Protein AF-A0A5R9J531-F1 (afdb_monomer)

Radius of gyration: 21.49 Å; Cα contacts (8 Å, |Δi|>4): 106; chains: 1; bounding box: 63×56×41 Å

Structure (mmCIF, N/CA/C/O backbone):
data_AF-A0A5R9J531-F1
#
_entry.id   AF-A0A5R9J531-F1
#
loop_
_atom_site.group_PDB
_atom_site.id
_atom_site.type_symbol
_atom_site.label_atom_id
_atom_site.label_alt_id
_atom_site.label_comp_id
_atom_site.label_asym_id
_atom_site.label_entity_id
_atom_site.label_seq_id
_atom_site.pdbx_PDB_ins_code
_atom_site.Cartn_x
_atom_site.Cartn_y
_atom_site.Cartn_z
_atom_site.occupancy
_atom_site.B_iso_or_equiv
_atom_site.auth_seq_id
_atom_site.auth_comp_id
_atom_site.auth_asym_id
_atom_site.auth_atom_id
_atom_site.pdbx_PDB_model_num
ATOM 1 N N . MET A 1 1 ? 0.528 -8.246 7.673 1.00 84.19 1 MET A N 1
ATOM 2 C CA . MET A 1 1 ? 0.940 -8.309 9.089 1.00 84.19 1 MET A CA 1
ATOM 3 C C . MET A 1 1 ? 0.480 -7.030 9.746 1.00 84.19 1 MET A C 1
ATOM 5 O O . MET A 1 1 ? 0.574 -5.981 9.121 1.00 84.19 1 MET A O 1
ATOM 9 N N . GLU A 1 2 ? -0.084 -7.119 10.938 1.00 86.94 2 GLU A N 1
ATOM 10 C CA . GLU A 1 2 ? -0.519 -5.935 11.671 1.00 86.94 2 GLU A CA 1
ATOM 11 C C . GLU A 1 2 ? 0.652 -5.393 12.522 1.00 86.94 2 GLU A C 1
ATOM 13 O O . GLU A 1 2 ? 1.430 -6.165 13.083 1.00 86.94 2 GLU A O 1
ATOM 18 N N . ASN A 1 3 ? 0.829 -4.069 12.555 1.00 87.31 3 ASN A N 1
ATOM 19 C CA . ASN A 1 3 ? 2.046 -3.425 13.071 1.00 87.31 3 ASN A CA 1
ATOM 20 C C . ASN A 1 3 ? 2.137 -3.341 14.612 1.00 87.31 3 ASN A C 1
ATOM 22 O O . ASN A 1 3 ? 3.197 -3.017 15.135 1.00 87.31 3 ASN A O 1
ATOM 26 N N . ARG A 1 4 ? 1.050 -3.580 15.356 1.00 87.81 4 ARG A N 1
ATOM 27 C CA . ARG A 1 4 ? 1.011 -3.479 16.825 1.00 87.81 4 ARG A CA 1
ATOM 28 C C . ARG A 1 4 ? 1.559 -4.726 17.514 1.00 87.81 4 ARG A C 1
ATOM 30 O O . ARG A 1 4 ? 2.318 -4.576 18.464 1.00 87.81 4 ARG A O 1
ATOM 37 N N . SER A 1 5 ? 1.171 -5.924 17.079 1.00 91.50 5 SER A N 1
ATOM 38 C CA . SER A 1 5 ? 1.640 -7.190 17.672 1.00 91.50 5 SER A CA 1
ATOM 39 C C . SER A 1 5 ? 2.535 -8.018 16.751 1.00 91.50 5 SER A C 1
ATOM 41 O O . SER A 1 5 ? 3.093 -9.020 17.189 1.00 91.50 5 SER A O 1
ATOM 43 N N . GLY A 1 6 ? 2.687 -7.628 15.480 1.00 90.31 6 GLY A N 1
ATOM 44 C CA . GLY A 1 6 ? 3.475 -8.396 14.512 1.00 90.31 6 GLY A CA 1
ATOM 45 C C . GLY A 1 6 ? 2.783 -9.679 14.039 1.00 90.31 6 GLY A C 1
ATOM 46 O O . GLY A 1 6 ? 3.407 -10.516 13.389 1.00 90.31 6 GLY A O 1
ATOM 47 N N . LEU A 1 7 ? 1.491 -9.852 14.335 1.00 93.31 7 LEU A N 1
ATOM 48 C CA . LEU A 1 7 ? 0.730 -11.037 13.949 1.00 93.31 7 LEU A CA 1
ATOM 49 C C . LEU A 1 7 ? 0.157 -10.942 12.525 1.00 93.31 7 LEU A C 1
ATOM 51 O O . LEU A 1 7 ? -0.079 -9.868 11.952 1.00 93.31 7 LEU A O 1
ATOM 55 N N . VAL A 1 8 ? -0.105 -12.109 11.937 1.00 90.62 8 VAL A N 1
ATOM 56 C CA . VAL A 1 8 ? -0.832 -12.236 10.668 1.00 90.62 8 VAL A CA 1
ATOM 57 C C . VAL A 1 8 ? -2.329 -12.271 10.967 1.00 90.62 8 VAL A C 1
ATOM 59 O O . VAL A 1 8 ? -2.867 -13.300 11.353 1.00 90.62 8 VAL A O 1
ATOM 62 N N . ALA A 1 9 ? -3.004 -11.135 10.789 1.00 87.06 9 ALA A N 1
ATOM 63 C CA . ALA A 1 9 ? -4.443 -11.024 11.039 1.00 87.06 9 ALA A CA 1
ATOM 64 C C . ALA A 1 9 ? -5.314 -11.492 9.857 1.00 87.06 9 ALA A C 1
ATOM 66 O O . ALA A 1 9 ? -6.449 -11.915 10.051 1.00 87.06 9 ALA A O 1
ATOM 67 N N . GLN A 1 10 ? -4.809 -11.384 8.625 1.00 90.00 10 GLN A N 1
ATOM 68 C CA . GLN A 1 10 ? -5.534 -11.746 7.406 1.00 90.00 10 GLN A CA 1
ATOM 69 C C . GLN A 1 10 ? -4.563 -12.232 6.325 1.00 90.00 10 GLN A C 1
ATOM 71 O O . GLN A 1 10 ? -3.410 -11.797 6.272 1.00 90.00 10 GLN A O 1
ATOM 76 N N . VAL A 1 11 ? -5.058 -13.097 5.438 1.00 92.44 11 VAL A N 1
ATOM 77 C CA . VAL A 1 1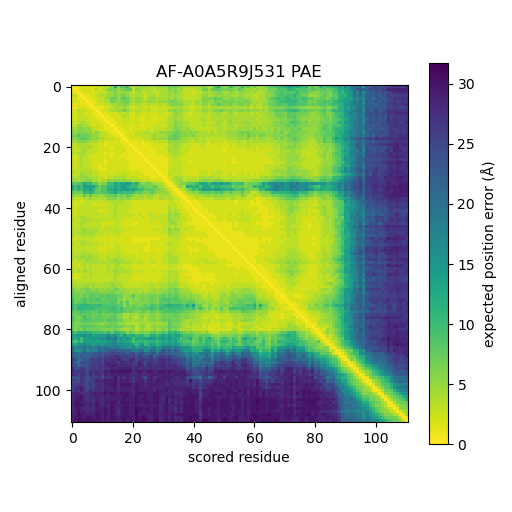1 ? -4.335 -13.620 4.273 1.00 92.44 11 VAL A CA 1
ATOM 78 C C . VAL A 1 11 ? -5.275 -13.694 3.068 1.00 92.44 11 VAL A C 1
ATOM 80 O O . VAL A 1 11 ? -6.480 -13.898 3.217 1.00 92.44 11 VAL A O 1
ATOM 83 N N . CYS A 1 12 ? -4.734 -13.507 1.866 1.00 94.44 12 CYS A N 1
ATOM 84 C CA . CYS A 1 12 ? -5.455 -13.6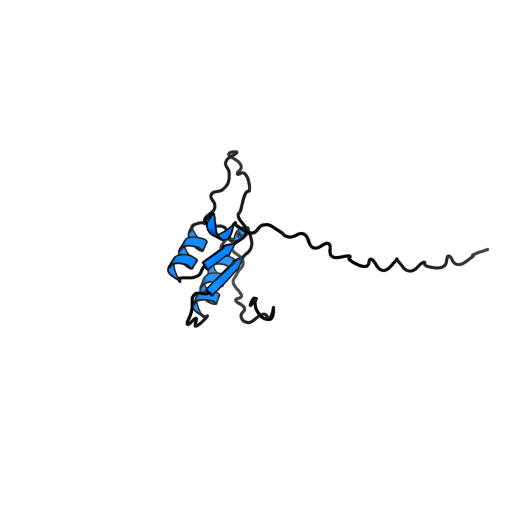80 0.610 1.00 94.44 12 CYS A CA 1
ATOM 85 C C . CYS A 1 12 ? -4.546 -14.415 -0.377 1.00 94.44 12 CYS A C 1
ATOM 87 O O . CYS A 1 12 ? -3.447 -13.947 -0.666 1.00 94.44 12 CYS A O 1
ATOM 89 N N . LEU A 1 13 ? -4.999 -15.570 -0.868 1.00 94.38 13 LEU A N 1
ATOM 90 C CA . LEU A 1 13 ? -4.302 -16.339 -1.893 1.00 94.38 13 LEU A CA 1
ATOM 91 C C . LEU A 1 13 ? -4.895 -15.990 -3.258 1.00 94.38 13 LEU A C 1
ATOM 93 O O . LEU A 1 13 ? -6.104 -16.085 -3.458 1.00 94.38 13 LEU A O 1
ATOM 97 N N . THR A 1 14 ? -4.040 -15.586 -4.190 1.00 94.38 14 THR A N 1
ATOM 98 C CA . THR A 1 14 ? -4.421 -15.273 -5.570 1.00 94.38 14 THR A CA 1
ATOM 99 C C . THR A 1 14 ? -3.449 -15.952 -6.524 1.00 94.38 14 THR A C 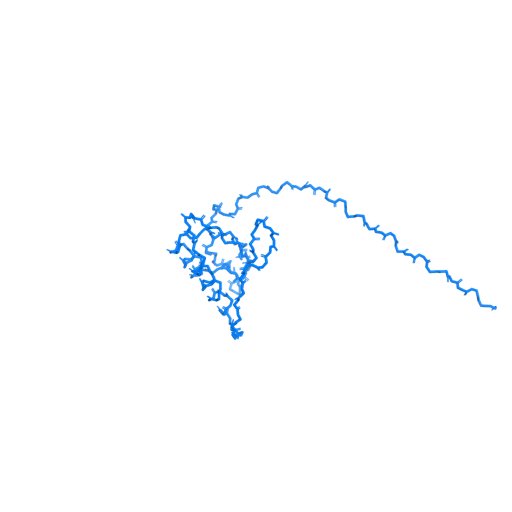1
ATOM 101 O O . THR A 1 14 ? -2.301 -16.216 -6.167 1.00 94.38 14 THR A O 1
ATOM 104 N N . GLN A 1 15 ? -3.905 -16.263 -7.738 1.00 96.00 15 GLN A N 1
ATOM 105 C CA . GLN A 1 15 ? -3.018 -16.782 -8.773 1.00 96.00 15 GLN A CA 1
ATOM 106 C C . GLN A 1 15 ? -1.929 -15.749 -9.083 1.00 96.00 15 GLN A C 1
ATOM 108 O O . GLN A 1 15 ? -2.229 -14.572 -9.297 1.00 96.00 15 GLN A O 1
ATOM 113 N N . ALA A 1 16 ? -0.676 -16.202 -9.142 1.00 91.94 16 ALA A N 1
ATOM 114 C CA . ALA A 1 16 ? 0.463 -15.339 -9.412 1.00 91.94 16 ALA A CA 1
ATOM 115 C C . ALA A 1 16 ? 0.306 -14.633 -10.769 1.00 91.94 16 ALA A C 1
ATOM 117 O O . ALA A 1 16 ? 0.249 -15.253 -11.830 1.00 91.94 16 ALA A O 1
ATOM 118 N N . SER A 1 17 ? 0.241 -13.308 -10.718 1.00 92.06 17 SER A N 1
ATOM 119 C CA . SER A 1 17 ? 0.302 -12.416 -11.871 1.00 92.06 17 SER A CA 1
ATOM 120 C C . SER A 1 17 ? 1.050 -11.152 -11.463 1.00 92.06 17 SER A C 1
ATOM 122 O O . SER A 1 17 ? 1.199 -10.875 -10.272 1.00 92.06 17 SER A O 1
ATOM 124 N N . GLY A 1 18 ? 1.486 -10.341 -12.430 1.00 90.38 18 GLY A N 1
ATOM 125 C CA . GLY A 1 18 ? 2.260 -9.127 -12.144 1.00 90.38 18 GLY A CA 1
ATOM 126 C C . GLY A 1 18 ? 1.554 -8.108 -11.236 1.00 90.38 18 GLY A C 1
ATOM 127 O O . GLY A 1 18 ? 2.212 -7.217 -10.704 1.00 90.38 18 GLY A O 1
ATOM 128 N N . THR A 1 19 ? 0.234 -8.213 -11.046 1.00 91.94 19 THR A N 1
ATOM 129 C CA . THR A 1 19 ? -0.586 -7.307 -10.220 1.00 91.94 19 THR A CA 1
ATOM 130 C C . THR A 1 19 ? -1.366 -8.015 -9.110 1.00 91.94 19 THR A C 1
ATOM 132 O O . THR A 1 19 ? -2.077 -7.336 -8.369 1.00 91.94 19 THR A O 1
ATOM 135 N N . ALA A 1 20 ? -1.260 -9.342 -8.993 1.00 93.19 20 ALA A N 1
ATOM 136 C CA . ALA A 1 20 ? -2.065 -10.148 -8.073 1.00 93.19 20 ALA A CA 1
ATOM 137 C C . ALA A 1 20 ? -1.938 -9.674 -6.620 1.00 93.19 20 ALA A C 1
ATOM 139 O O . ALA A 1 20 ? -2.944 -9.399 -5.970 1.00 93.19 20 ALA A O 1
ATOM 140 N N . GLU A 1 21 ? -0.704 -9.475 -6.152 1.00 92.94 21 GLU A N 1
ATOM 141 C CA . GLU A 1 21 ? -0.409 -9.029 -4.785 1.00 92.94 21 GLU A CA 1
ATOM 142 C C . GLU A 1 21 ? -1.053 -7.677 -4.465 1.00 92.94 21 GLU A C 1
ATOM 144 O O . GLU A 1 21 ? -1.719 -7.521 -3.444 1.00 92.94 21 GLU A O 1
ATOM 149 N N . ARG A 1 22 ? -0.943 -6.712 -5.386 1.00 94.31 22 ARG A N 1
ATOM 150 C CA . ARG A 1 22 ? -1.535 -5.375 -5.237 1.00 94.31 22 ARG A CA 1
ATOM 151 C C . ARG A 1 22 ? -3.063 -5.430 -5.197 1.00 94.31 22 ARG A C 1
ATOM 153 O O . ARG A 1 22 ? -3.678 -4.713 -4.413 1.00 94.31 22 ARG A O 1
ATOM 160 N N . GLY A 1 23 ? -3.677 -6.286 -6.013 1.00 93.88 23 GLY A N 1
ATOM 161 C CA . GLY A 1 23 ? -5.123 -6.520 -5.973 1.00 93.88 23 GLY A CA 1
ATOM 162 C C . GLY A 1 23 ? -5.564 -7.154 -4.652 1.00 93.88 23 GLY A C 1
ATOM 163 O O . GLY A 1 23 ? -6.492 -6.665 -4.010 1.00 93.88 23 GLY A O 1
ATOM 164 N N . ALA A 1 24 ? -4.850 -8.188 -4.206 1.00 94.62 24 ALA A N 1
ATOM 165 C CA . ALA A 1 24 ? -5.098 -8.854 -2.933 1.00 94.62 24 ALA A CA 1
ATOM 166 C C . ALA A 1 24 ? -4.958 -7.887 -1.746 1.00 94.62 24 ALA A C 1
ATOM 168 O O . ALA A 1 24 ? -5.798 -7.893 -0.849 1.00 94.62 24 ALA A O 1
ATOM 169 N N . ALA A 1 25 ? -3.954 -7.006 -1.762 1.00 93.12 25 ALA A N 1
ATOM 170 C CA . ALA A 1 25 ? -3.765 -5.988 -0.734 1.00 93.12 25 ALA A CA 1
ATOM 171 C C . ALA A 1 25 ? -4.970 -5.039 -0.628 1.00 93.12 25 ALA A C 1
ATOM 173 O O . ALA A 1 25 ? -5.432 -4.779 0.479 1.00 93.12 25 ALA A O 1
ATOM 174 N N . LEU A 1 26 ? -5.528 -4.568 -1.751 1.00 93.19 26 LEU A N 1
ATOM 175 C CA . LEU A 1 26 ? -6.728 -3.719 -1.727 1.00 93.19 26 LEU A CA 1
ATOM 176 C C . LEU A 1 26 ? -7.937 -4.456 -1.144 1.00 93.19 26 LEU A C 1
ATOM 178 O O . LEU A 1 26 ? -8.636 -3.894 -0.309 1.00 93.19 26 LEU A O 1
ATOM 182 N N . VAL A 1 27 ? -8.142 -5.722 -1.520 1.00 93.38 27 VAL A N 1
ATOM 183 C CA . VAL A 1 27 ? -9.217 -6.559 -0.958 1.00 93.38 27 VAL A CA 1
ATOM 184 C C . VAL A 1 27 ? -9.050 -6.738 0.551 1.00 93.38 27 VAL A C 1
ATOM 186 O O . VAL A 1 27 ? -10.024 -6.670 1.297 1.00 93.38 27 VAL A O 1
ATOM 189 N N . LEU A 1 28 ? -7.824 -6.977 1.017 1.00 92.44 28 LEU A N 1
ATOM 190 C CA . LEU A 1 28 ? -7.548 -7.143 2.441 1.00 92.44 28 LEU A CA 1
ATOM 191 C C . LEU A 1 28 ? -7.808 -5.854 3.218 1.00 92.44 28 LEU A C 1
ATOM 193 O O . LEU A 1 28 ? -8.431 -5.905 4.275 1.00 92.44 28 LEU A O 1
ATOM 197 N N . VAL A 1 29 ? -7.387 -4.703 2.688 1.00 90.56 29 VAL A N 1
ATOM 198 C CA . VAL A 1 29 ? -7.609 -3.436 3.386 1.00 90.56 29 VAL A CA 1
ATOM 199 C C . VAL A 1 29 ? -9.075 -3.003 3.356 1.00 90.56 29 VAL A C 1
ATOM 201 O O . VAL A 1 29 ? -9.559 -2.468 4.348 1.00 90.56 29 VAL A O 1
ATOM 204 N N . ASP A 1 30 ? -9.809 -3.290 2.283 1.00 88.81 30 ASP A N 1
ATOM 205 C CA . ASP A 1 30 ? -11.252 -3.031 2.208 1.00 88.81 30 ASP A CA 1
ATOM 206 C C . ASP A 1 30 ? -12.039 -3.813 3.277 1.00 88.81 30 ASP A C 1
ATOM 208 O O .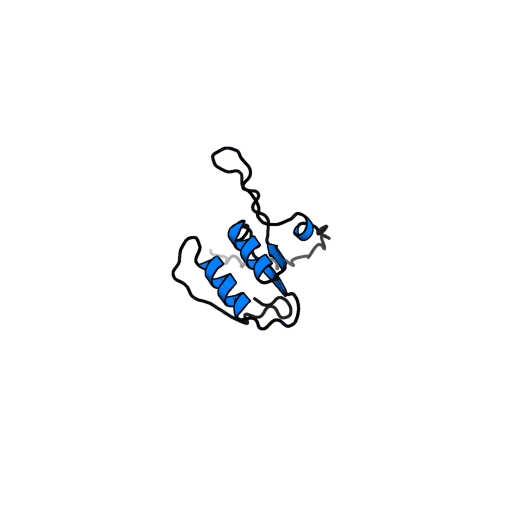 ASP A 1 30 ? -12.960 -3.293 3.902 1.00 88.81 30 ASP A O 1
ATOM 212 N N . ARG A 1 31 ? -11.603 -5.042 3.587 1.00 88.44 31 ARG A N 1
ATOM 213 C CA . ARG A 1 31 ? -12.186 -5.866 4.662 1.00 88.44 31 ARG A CA 1
ATOM 214 C C . ARG A 1 31 ? -11.877 -5.355 6.068 1.00 88.44 31 ARG A C 1
ATOM 216 O O . ARG A 1 31 ? -12.527 -5.791 7.020 1.00 88.44 31 ARG A O 1
ATOM 223 N N . LEU A 1 32 ? -10.879 -4.487 6.242 1.00 84.69 32 LEU A N 1
ATOM 224 C CA . LEU A 1 32 ? -10.600 -3.891 7.544 1.00 84.69 32 LEU A CA 1
ATOM 225 C C . LEU A 1 32 ? -11.690 -2.862 7.841 1.00 84.69 32 LEU A C 1
ATOM 227 O O . LEU A 1 32 ? -11.681 -1.763 7.294 1.00 84.69 32 LEU A O 1
ATOM 231 N N . ALA A 1 33 ? -12.611 -3.187 8.748 1.00 72.12 33 ALA A N 1
ATOM 232 C CA . ALA A 1 33 ? -13.574 -2.226 9.276 1.00 72.12 33 ALA A CA 1
ATOM 233 C C . ALA A 1 33 ? -12.845 -1.187 10.147 1.00 72.12 33 ALA A C 1
ATOM 235 O O . ALA A 1 33 ? -12.712 -1.346 11.362 1.00 72.12 33 ALA A O 1
ATOM 236 N N . HIS A 1 34 ? -12.331 -0.126 9.527 1.00 75.75 34 HIS A N 1
ATOM 237 C CA . HIS A 1 34 ? -11.545 0.889 10.213 1.00 75.75 34 HIS A CA 1
ATOM 238 C C . HIS A 1 34 ? -12.400 2.118 10.549 1.00 75.75 34 HIS A C 1
ATOM 240 O O . HIS A 1 34 ? -12.951 2.792 9.685 1.00 75.75 34 HIS A O 1
ATOM 246 N N . ARG A 1 35 ? -12.516 2.415 11.850 1.00 71.44 35 ARG A N 1
ATOM 247 C CA . ARG A 1 35 ? -13.203 3.617 12.370 1.00 71.44 35 ARG A CA 1
ATOM 248 C C . ARG A 1 35 ? -12.351 4.883 12.268 1.00 71.44 35 ARG A C 1
ATOM 250 O O . ARG A 1 35 ? -12.866 5.985 12.405 1.00 71.44 35 ARG A O 1
ATOM 257 N N . GLN A 1 36 ? -11.057 4.708 12.034 1.00 80.56 36 GLN A N 1
ATOM 258 C CA . GLN A 1 36 ? -10.048 5.753 11.946 1.00 80.56 36 GLN A CA 1
ATOM 259 C C . GLN A 1 36 ? -9.156 5.497 10.734 1.00 80.56 36 GLN A C 1
ATOM 261 O O . GLN A 1 36 ? -9.090 4.372 10.239 1.00 80.56 36 GLN A O 1
ATOM 266 N N . GLN A 1 37 ? -8.466 6.534 10.263 1.00 85.25 37 GLN A N 1
ATOM 267 C CA . GLN A 1 37 ? -7.496 6.398 9.182 1.00 85.25 37 GLN A CA 1
ATOM 268 C C . GLN A 1 37 ? -6.409 5.383 9.566 1.00 85.25 37 GLN A C 1
ATOM 270 O O . GLN A 1 37 ? -5.826 5.460 10.647 1.00 85.25 37 GLN A O 1
ATOM 275 N N . ILE A 1 38 ? -6.148 4.434 8.670 1.00 89.12 38 ILE A N 1
ATOM 276 C CA . ILE A 1 38 ? -5.113 3.410 8.831 1.00 89.12 38 ILE A CA 1
ATOM 277 C C . ILE A 1 38 ? -3.939 3.677 7.891 1.00 89.12 38 ILE A C 1
ATOM 279 O O . ILE A 1 38 ? -4.095 4.286 6.830 1.00 89.12 38 ILE A O 1
ATOM 283 N N . THR A 1 39 ? -2.765 3.190 8.286 1.00 89.62 39 THR A N 1
ATOM 284 C CA . THR A 1 39 ? -1.538 3.262 7.490 1.00 89.62 39 THR A CA 1
ATOM 285 C C . THR A 1 39 ? -1.191 1.873 6.971 1.00 89.62 39 THR A C 1
ATOM 287 O 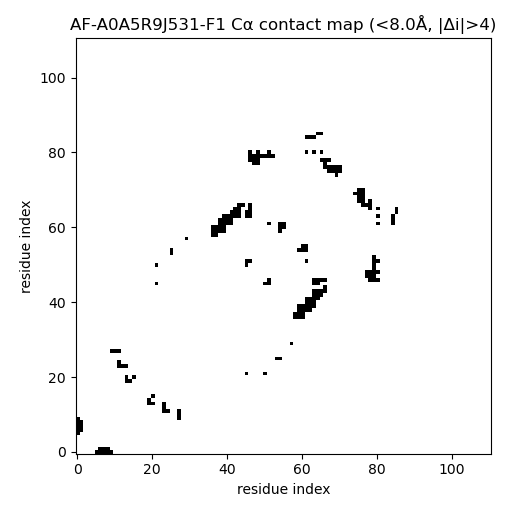O . THR A 1 39 ? -1.132 0.924 7.752 1.00 89.62 39 THR A O 1
ATOM 290 N N . LEU A 1 40 ? -0.937 1.752 5.668 1.00 91.75 40 LEU A N 1
ATOM 291 C CA . LEU A 1 40 ? -0.464 0.517 5.049 1.00 91.75 40 LEU A CA 1
ATOM 292 C C . LEU A 1 40 ? 1.041 0.605 4.792 1.00 91.75 40 LEU A C 1
ATOM 294 O O . LEU A 1 40 ? 1.487 1.455 4.020 1.00 91.75 40 LEU A O 1
ATOM 298 N N . GLY A 1 41 ? 1.799 -0.296 5.416 1.00 91.56 41 GLY A N 1
ATOM 299 C CA . GLY A 1 41 ? 3.202 -0.537 5.090 1.00 91.56 41 GLY A CA 1
ATOM 300 C C . GLY A 1 41 ? 3.340 -1.482 3.895 1.00 91.56 41 GLY A C 1
ATOM 301 O O . GLY A 1 41 ? 2.697 -2.532 3.893 1.00 91.56 41 GLY A O 1
ATOM 302 N N . ALA A 1 42 ? 4.169 -1.139 2.905 1.00 91.50 42 ALA A N 1
ATOM 303 C CA . ALA A 1 42 ? 4.515 -2.045 1.802 1.00 91.50 42 ALA A CA 1
ATOM 304 C C . ALA A 1 42 ? 5.935 -1.800 1.262 1.00 91.50 42 ALA A C 1
ATOM 306 O O . ALA A 1 42 ? 6.540 -0.748 1.484 1.00 91.50 42 ALA A O 1
ATOM 307 N N . ASP A 1 43 ? 6.476 -2.782 0.547 1.00 91.75 43 ASP A N 1
ATOM 308 C CA . ASP A 1 43 ? 7.793 -2.696 -0.081 1.00 91.75 43 ASP A CA 1
ATOM 309 C C . ASP A 1 43 ? 7.776 -1.893 -1.399 1.00 91.75 43 ASP A C 1
ATOM 311 O O . ASP A 1 43 ? 6.734 -1.454 -1.886 1.00 91.75 43 ASP A O 1
ATOM 315 N N . LYS A 1 44 ? 8.954 -1.729 -2.013 1.00 91.19 44 LYS A N 1
ATOM 316 C CA . LYS A 1 44 ? 9.138 -0.914 -3.225 1.00 91.19 44 LYS A CA 1
ATOM 317 C C . LYS A 1 44 ? 8.377 -1.401 -4.459 1.00 91.19 44 LYS A C 1
ATOM 319 O O . LYS A 1 44 ? 8.040 -0.590 -5.313 1.00 91.19 44 LYS A O 1
ATOM 324 N N . GLY A 1 45 ? 8.072 -2.693 -4.570 1.00 91.81 45 GLY A N 1
ATOM 325 C CA . GLY A 1 45 ? 7.274 -3.249 -5.667 1.00 91.81 45 GLY A CA 1
ATOM 326 C C . GLY A 1 45 ? 5.830 -2.739 -5.676 1.00 91.81 45 GLY A C 1
ATOM 327 O O . GLY A 1 45 ? 5.154 -2.789 -6.707 1.00 91.81 45 GLY A O 1
ATOM 328 N N . HIS A 1 46 ? 5.380 -2.186 -4.550 1.00 92.44 46 HIS A N 1
ATOM 329 C CA . HIS A 1 46 ? 4.076 -1.560 -4.398 1.00 92.44 46 HIS A CA 1
ATOM 330 C C . HIS A 1 46 ? 4.083 -0.056 -4.725 1.00 92.44 46 HIS A C 1
ATOM 332 O O . HIS A 1 46 ? 3.011 0.549 -4.780 1.00 92.44 46 HIS A O 1
ATOM 338 N N . ASP A 1 47 ? 5.244 0.555 -4.999 1.00 93.56 47 ASP A N 1
ATOM 339 C CA . ASP A 1 47 ? 5.345 1.953 -5.432 1.00 93.56 47 ASP A CA 1
ATOM 340 C C . ASP A 1 47 ? 4.906 2.114 -6.896 1.00 93.56 47 ASP A C 1
ATOM 342 O O . ASP A 1 47 ? 5.695 2.249 -7.832 1.00 93.56 47 ASP A O 1
ATOM 346 N N . VAL A 1 48 ? 3.591 2.057 -7.096 1.00 93.06 48 VAL A N 1
ATOM 347 C CA . VAL A 1 48 ? 2.938 2.225 -8.390 1.00 93.06 48 VAL A CA 1
ATOM 348 C C . VAL A 1 48 ? 1.808 3.233 -8.238 1.00 93.06 48 VAL A C 1
ATOM 350 O O . VAL A 1 48 ? 0.962 3.102 -7.352 1.00 93.06 48 VAL A O 1
ATOM 353 N N . LEU A 1 49 ? 1.755 4.214 -9.144 1.00 93.19 49 LEU A N 1
ATOM 354 C CA . LEU A 1 49 ? 0.779 5.313 -9.125 1.00 93.19 49 LEU A CA 1
ATOM 355 C C . LEU A 1 49 ? -0.666 4.845 -8.907 1.00 93.19 49 LEU A C 1
ATOM 357 O O . LEU A 1 49 ? -1.367 5.392 -8.058 1.00 93.19 49 LEU A O 1
ATOM 361 N N . SER A 1 50 ? -1.105 3.818 -9.640 1.00 94.06 50 SER A N 1
ATOM 362 C CA . SER A 1 50 ? -2.472 3.293 -9.543 1.00 94.06 50 SER A CA 1
ATOM 363 C C . SER A 1 50 ? -2.781 2.691 -8.173 1.00 94.06 50 SER A C 1
ATOM 365 O O . SER A 1 50 ? -3.882 2.874 -7.660 1.00 94.06 50 SER A O 1
ATOM 367 N N . PHE A 1 51 ? -1.806 2.018 -7.561 1.00 94.56 51 PHE A N 1
ATOM 368 C CA . PHE A 1 51 ? -1.965 1.408 -6.247 1.00 94.56 51 PHE A CA 1
ATOM 369 C C . PHE A 1 51 ? -2.023 2.470 -5.146 1.00 94.56 51 PHE A C 1
ATOM 371 O O . PHE A 1 51 ? -2.976 2.496 -4.370 1.00 94.56 51 PHE A O 1
ATOM 378 N N . VAL A 1 52 ? -1.077 3.415 -5.133 1.00 93.62 52 VAL A N 1
ATOM 379 C CA . VAL A 1 52 ? -1.075 4.517 -4.153 1.00 93.62 52 VAL A CA 1
ATOM 380 C C . VAL A 1 52 ? -2.344 5.365 -4.271 1.00 93.62 52 VAL A C 1
ATOM 382 O O . VAL A 1 52 ? -2.924 5.778 -3.267 1.00 93.62 52 VAL A O 1
ATOM 385 N N . PHE A 1 53 ? -2.822 5.596 -5.493 1.00 93.88 53 PHE A N 1
ATOM 386 C CA . PHE A 1 53 ? -4.077 6.301 -5.725 1.00 93.88 53 PHE A CA 1
ATOM 387 C C . PHE A 1 53 ? -5.296 5.539 -5.184 1.00 93.88 53 PHE A C 1
ATOM 389 O O . PHE A 1 53 ? -6.160 6.151 -4.554 1.00 93.88 53 PHE A O 1
ATOM 396 N N . ALA A 1 54 ? -5.362 4.219 -5.382 1.00 94.06 54 ALA A N 1
ATOM 397 C CA . ALA A 1 54 ? -6.431 3.390 -4.829 1.00 94.06 54 ALA A CA 1
ATOM 398 C C . ALA A 1 54 ? -6.450 3.436 -3.291 1.00 94.06 54 ALA A C 1
ATOM 400 O O . ALA A 1 54 ? -7.504 3.664 -2.702 1.00 94.06 54 ALA A O 1
ATOM 401 N N . LEU A 1 55 ? -5.284 3.348 -2.642 1.00 93.00 55 LEU A N 1
ATOM 402 C CA . LEU A 1 55 ? -5.177 3.481 -1.184 1.00 93.00 55 LEU A CA 1
ATOM 403 C C . LEU A 1 55 ? -5.697 4.836 -0.689 1.00 93.00 55 LEU A C 1
ATOM 405 O O . LEU A 1 55 ? -6.482 4.899 0.258 1.00 93.00 55 LEU A O 1
ATOM 409 N N . ARG A 1 56 ? -5.329 5.923 -1.376 1.00 90.62 56 ARG A N 1
ATOM 410 C CA . ARG A 1 56 ? -5.803 7.273 -1.041 1.00 90.62 56 ARG A CA 1
ATOM 411 C C . ARG A 1 56 ? -7.318 7.414 -1.196 1.00 90.62 56 ARG A C 1
ATOM 413 O O . ARG A 1 56 ? -7.944 8.056 -0.355 1.00 90.62 56 ARG A O 1
ATOM 420 N N . LYS A 1 57 ? -7.923 6.799 -2.221 1.00 91.69 57 LYS A N 1
ATOM 421 C CA . LYS A 1 57 ? -9.391 6.768 -2.385 1.00 91.69 57 LYS A CA 1
ATOM 422 C C . LYS A 1 57 ? -10.088 6.085 -1.211 1.00 91.69 57 LYS A C 1
ATOM 424 O O . LYS A 1 57 ? -11.131 6.554 -0.770 1.00 91.69 57 LYS A O 1
ATOM 429 N N . CYS A 1 58 ? -9.471 5.046 -0.665 1.00 89.56 58 CYS A N 1
ATOM 430 C CA . CYS A 1 58 ? -9.931 4.351 0.533 1.00 89.56 58 CYS A CA 1
ATOM 431 C C . CYS A 1 58 ? -9.522 5.057 1.844 1.00 89.56 58 CYS A C 1
ATOM 433 O O . CYS A 1 58 ? -9.671 4.478 2.912 1.00 89.56 58 CYS A O 1
ATOM 435 N N . ARG A 1 59 ? -9.007 6.299 1.791 1.00 90.00 59 ARG A N 1
ATOM 436 C CA . ARG A 1 59 ? -8.517 7.083 2.945 1.00 90.00 59 ARG A CA 1
ATOM 437 C C . ARG A 1 59 ? -7.381 6.416 3.734 1.00 90.00 59 ARG A C 1
ATOM 439 O O . ARG A 1 59 ? -7.150 6.773 4.887 1.00 90.00 59 ARG A O 1
ATOM 446 N N . ILE A 1 60 ? -6.626 5.518 3.107 1.00 90.75 60 ILE A N 1
ATOM 447 C CA . ILE A 1 60 ? -5.468 4.843 3.703 1.00 90.75 60 ILE A CA 1
ATOM 448 C C . ILE A 1 60 ? -4.205 5.665 3.441 1.00 90.75 60 ILE A C 1
ATOM 450 O O . ILE A 1 60 ? -3.939 6.077 2.307 1.00 90.75 60 ILE A O 1
ATOM 454 N N . THR A 1 61 ? -3.390 5.858 4.475 1.00 90.50 61 THR A N 1
ATOM 455 C CA . THR A 1 61 ? -2.056 6.454 4.336 1.00 90.50 61 THR A CA 1
ATOM 456 C C . THR A 1 61 ? -1.073 5.390 3.852 1.00 90.50 61 THR A C 1
ATOM 458 O O . THR A 1 61 ? -0.884 4.363 4.500 1.00 90.50 61 THR A O 1
ATOM 461 N N . ALA A 1 62 ? -0.435 5.617 2.707 1.00 91.00 62 ALA A N 1
ATOM 462 C CA . ALA A 1 62 ? 0.522 4.679 2.126 1.00 91.00 62 ALA A CA 1
ATOM 463 C C . ALA A 1 62 ? 1.942 4.946 2.658 1.00 91.00 62 ALA A C 1
ATOM 465 O O . ALA A 1 62 ? 2.560 5.937 2.281 1.00 91.00 62 ALA A O 1
ATOM 466 N N . HIS A 1 63 ? 2.479 4.059 3.498 1.00 90.44 63 HIS A N 1
ATOM 467 C CA . HIS A 1 63 ? 3.877 4.085 3.939 1.00 90.44 63 HIS A CA 1
ATOM 468 C C . HIS A 1 63 ? 4.673 3.031 3.159 1.00 90.44 63 HIS A C 1
ATOM 470 O O . HIS A 1 63 ? 4.895 1.910 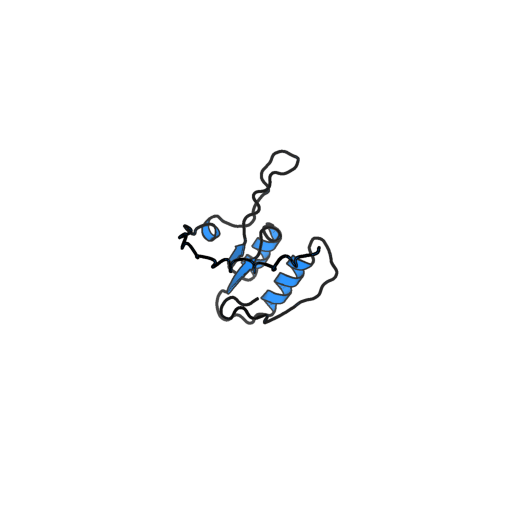3.617 1.00 90.44 63 HIS A O 1
ATOM 476 N N . ILE A 1 64 ? 5.030 3.377 1.923 1.00 91.38 64 ILE A N 1
ATOM 477 C CA . ILE A 1 64 ? 5.620 2.454 0.949 1.00 91.38 64 ILE A CA 1
ATOM 478 C C . ILE A 1 64 ? 7.060 2.870 0.659 1.00 91.38 64 ILE A C 1
ATOM 480 O O . ILE A 1 64 ? 7.340 4.058 0.479 1.00 91.38 64 ILE A O 1
ATOM 484 N N . ALA A 1 65 ? 7.972 1.900 0.594 1.00 91.25 65 ALA A N 1
ATOM 485 C CA . ALA A 1 65 ? 9.340 2.167 0.162 1.00 91.25 65 ALA A CA 1
ATOM 486 C C . ALA A 1 65 ? 9.352 2.692 -1.286 1.00 91.25 65 ALA A C 1
ATOM 488 O O . ALA A 1 65 ? 8.721 2.119 -2.164 1.00 91.25 65 ALA A O 1
ATOM 489 N N . THR A 1 66 ? 10.064 3.783 -1.559 1.00 90.94 66 TH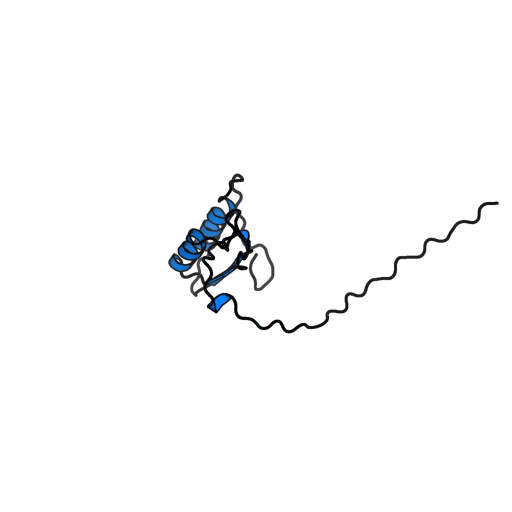R A N 1
ATOM 490 C CA . THR A 1 66 ? 10.093 4.378 -2.905 1.00 90.94 66 THR A CA 1
ATOM 491 C C . THR A 1 66 ? 10.905 3.529 -3.885 1.00 90.94 66 THR A C 1
ATOM 493 O O . THR A 1 66 ? 12.053 3.179 -3.598 1.00 90.94 66 THR A O 1
ATOM 496 N N . ASP A 1 67 ? 10.362 3.266 -5.075 1.00 91.56 67 ASP A N 1
ATOM 497 C CA . ASP A 1 67 ? 11.115 2.667 -6.176 1.00 91.56 67 ASP A CA 1
ATOM 498 C C . ASP A 1 67 ? 11.966 3.734 -6.878 1.00 91.56 67 ASP A C 1
ATOM 500 O O . ASP A 1 67 ? 11.476 4.566 -7.642 1.00 91.56 67 ASP A O 1
ATOM 504 N N . ARG A 1 68 ? 13.274 3.706 -6.606 1.00 90.25 68 ARG A N 1
ATOM 505 C CA . ARG A 1 68 ? 14.268 4.607 -7.208 1.00 90.25 68 ARG A CA 1
ATOM 506 C C . ARG A 1 68 ? 15.088 3.952 -8.322 1.00 90.25 68 ARG A C 1
ATOM 508 O O . ARG A 1 68 ? 16.193 4.401 -8.615 1.00 90.25 68 ARG A O 1
ATOM 515 N N . GLN A 1 69 ? 14.593 2.878 -8.932 1.00 90.31 69 GLN A N 1
ATOM 516 C CA . GLN A 1 69 ? 15.301 2.232 -10.034 1.00 90.31 69 GLN A CA 1
ATOM 517 C C . GLN A 1 69 ? 15.301 3.109 -11.295 1.00 90.31 69 GLN A C 1
ATOM 519 O O . GLN A 1 69 ? 14.323 3.788 -11.621 1.00 90.31 69 GLN A O 1
ATOM 524 N N . ILE A 1 70 ? 16.414 3.070 -12.028 1.00 91.88 70 ILE A N 1
ATOM 525 C CA . ILE A 1 70 ? 16.553 3.709 -13.338 1.00 91.88 70 ILE A CA 1
ATOM 526 C C . ILE A 1 70 ? 16.032 2.733 -14.396 1.00 91.88 70 ILE A C 1
ATOM 528 O O . ILE A 1 70 ? 16.381 1.553 -14.409 1.00 91.88 70 ILE A O 1
ATOM 532 N N . SER A 1 71 ? 15.149 3.216 -15.264 1.00 88.56 71 SER A N 1
ATOM 533 C CA . SER A 1 71 ? 14.605 2.432 -16.372 1.00 88.56 71 SER A CA 1
ATOM 534 C C . SER A 1 71 ? 15.639 2.220 -17.481 1.00 88.56 71 SER A C 1
ATOM 536 O O . SER A 1 71 ? 16.649 2.914 -17.558 1.00 88.56 71 SER A O 1
ATOM 538 N N . LYS A 1 72 ? 15.340 1.310 -18.416 1.00 92.06 72 LYS A N 1
ATOM 539 C CA . LYS A 1 72 ? 16.166 1.075 -19.617 1.00 92.06 72 LYS A CA 1
ATOM 540 C C . LYS A 1 72 ? 16.398 2.337 -20.459 1.00 92.06 72 LYS A C 1
ATOM 542 O O . LYS A 1 72 ? 17.368 2.400 -21.198 1.00 92.06 72 LYS A O 1
ATOM 547 N N . LEU A 1 73 ? 15.519 3.331 -20.334 1.00 93.00 73 LEU A N 1
ATOM 548 C CA . LEU A 1 73 ? 15.611 4.621 -21.020 1.00 93.00 73 LEU A CA 1
ATOM 549 C C . LEU A 1 73 ? 16.471 5.642 -20.256 1.00 93.00 73 LEU A C 1
ATOM 551 O O . LEU A 1 73 ? 16.427 6.825 -20.566 1.00 93.00 73 LEU A O 1
ATOM 555 N N . SER A 1 74 ? 17.219 5.218 -19.232 1.00 90.00 74 SER A N 1
ATOM 556 C CA . SER A 1 74 ? 18.002 6.098 -18.355 1.00 90.00 74 SER A CA 1
ATOM 557 C C . SER A 1 74 ? 17.164 7.158 -17.617 1.00 90.00 74 SER A C 1
ATOM 559 O O . SER A 1 74 ? 17.668 8.209 -17.227 1.00 90.00 74 SER A O 1
ATOM 561 N N . VAL A 1 75 ? 15.876 6.878 -17.394 1.00 91.31 75 VAL A N 1
ATOM 562 C CA . VAL A 1 75 ? 14.954 7.755 -16.652 1.00 91.31 75 VAL A CA 1
ATOM 563 C C . VAL A 1 75 ? 14.558 7.091 -15.339 1.00 91.31 75 VAL A C 1
ATOM 565 O O . VAL A 1 75 ? 14.233 5.899 -15.327 1.00 91.31 75 VAL A O 1
ATOM 568 N N . LEU A 1 76 ? 14.554 7.855 -14.244 1.00 89.44 76 LEU A N 1
ATOM 569 C CA . LEU A 1 76 ? 14.054 7.406 -12.944 1.00 89.44 76 LEU A CA 1
ATOM 570 C C . LEU A 1 76 ? 12.584 6.981 -13.058 1.00 89.44 76 LEU A C 1
ATOM 572 O O . LEU A 1 76 ? 11.764 7.696 -13.641 1.00 89.44 76 LEU A O 1
ATOM 576 N N . ARG A 1 77 ? 12.231 5.819 -12.502 1.00 88.25 77 ARG A N 1
ATOM 577 C CA . ARG A 1 77 ? 10.830 5.389 -12.471 1.00 88.25 77 ARG A CA 1
ATOM 578 C C . ARG A 1 77 ? 9.978 6.397 -11.695 1.00 88.25 77 ARG A C 1
ATOM 580 O O . ARG A 1 77 ? 10.410 6.982 -10.705 1.00 88.25 77 ARG A O 1
ATOM 587 N N . ARG A 1 78 ? 8.748 6.615 -12.167 1.00 88.75 78 ARG A N 1
ATOM 588 C CA . ARG A 1 78 ? 7.792 7.484 -11.473 1.00 88.75 78 ARG A CA 1
ATOM 589 C C . ARG A 1 78 ? 7.296 6.787 -10.213 1.00 88.75 78 ARG A C 1
ATOM 591 O O . ARG A 1 78 ? 6.686 5.726 -10.312 1.00 88.75 78 ARG A O 1
ATOM 598 N N . SER A 1 79 ? 7.505 7.437 -9.076 1.00 89.06 79 SER A N 1
ATOM 599 C CA . SER A 1 79 ? 6.931 7.041 -7.794 1.00 89.06 79 SER A CA 1
ATOM 600 C C . SER A 1 79 ? 5.500 7.564 -7.656 1.00 89.06 79 SER A C 1
ATOM 602 O O . SER A 1 79 ? 5.191 8.676 -8.094 1.00 89.06 79 SER A O 1
ATOM 604 N N . GLY A 1 80 ? 4.618 6.766 -7.054 1.00 88.38 80 GLY A N 1
ATOM 605 C CA . GLY A 1 80 ? 3.298 7.209 -6.601 1.00 88.38 80 GLY A CA 1
ATOM 606 C C . GLY A 1 80 ? 3.293 7.787 -5.187 1.00 88.38 80 GLY A C 1
ATOM 607 O O . GLY A 1 80 ? 2.336 8.469 -4.804 1.00 88.38 80 GLY A O 1
ATOM 608 N N . VAL A 1 81 ? 4.354 7.528 -4.424 1.00 87.62 81 VAL A N 1
ATOM 609 C CA . VAL A 1 81 ? 4.525 7.958 -3.036 1.00 87.62 81 VAL A CA 1
ATOM 610 C C . VAL A 1 81 ? 4.904 9.440 -2.989 1.00 87.62 81 VAL A C 1
ATOM 612 O O . VAL A 1 81 ? 5.761 9.907 -3.736 1.00 87.62 81 VAL A O 1
ATOM 615 N N . ASP A 1 82 ? 4.255 10.203 -2.107 1.00 79.31 82 ASP A N 1
ATOM 616 C CA . ASP A 1 82 ? 4.592 11.613 -1.909 1.00 79.31 82 ASP A CA 1
ATOM 617 C C . ASP A 1 82 ? 5.822 11.786 -1.002 1.00 79.31 82 ASP A C 1
ATOM 619 O O . ASP A 1 82 ? 6.256 10.879 -0.295 1.00 79.31 82 ASP A O 1
ATOM 623 N N . HIS A 1 83 ? 6.410 12.981 -1.001 1.00 73.75 83 HIS A N 1
ATOM 624 C CA . HIS A 1 83 ? 7.574 13.262 -0.160 1.00 73.75 83 HIS A CA 1
ATOM 625 C C . HIS A 1 83 ? 7.263 13.299 1.346 1.00 73.75 83 HIS A C 1
ATOM 627 O O . HIS A 1 83 ? 8.202 13.376 2.137 1.00 73.75 83 HIS A O 1
ATOM 633 N N . ARG A 1 84 ? 5.990 13.282 1.774 1.00 68.12 84 ARG A N 1
ATOM 634 C CA . ARG A 1 84 ? 5.630 13.382 3.200 1.00 68.12 84 ARG A CA 1
ATOM 635 C C . ARG A 1 84 ? 5.887 12.063 3.919 1.00 68.12 84 ARG A C 1
ATOM 637 O O . ARG A 1 84 ? 6.372 12.083 5.043 1.00 68.12 84 ARG A O 1
ATOM 644 N N . THR A 1 85 ? 5.652 10.937 3.249 1.00 65.00 85 THR A N 1
ATOM 645 C CA . THR A 1 85 ? 5.886 9.587 3.790 1.00 65.00 85 THR A CA 1
ATOM 646 C C . THR A 1 85 ? 7.326 9.095 3.608 1.00 65.00 85 THR A C 1
ATOM 648 O O . THR A 1 85 ? 7.632 7.962 3.955 1.00 65.00 85 THR A O 1
ATOM 651 N N . GLN A 1 86 ? 8.225 9.937 3.082 1.00 65.12 86 GLN A N 1
ATOM 652 C CA . GLN A 1 86 ? 9.656 9.641 2.906 1.00 65.12 86 GLN A CA 1
ATOM 653 C C . GLN A 1 86 ? 10.541 10.247 4.014 1.00 65.12 86 GLN A C 1
ATOM 655 O O . GLN A 1 86 ? 11.767 10.194 3.920 1.00 65.12 86 GLN A O 1
ATOM 660 N N . ARG A 1 87 ? 9.952 10.880 5.037 1.00 59.72 87 ARG A N 1
ATOM 661 C CA . ARG A 1 87 ? 10.696 11.645 6.046 1.00 59.72 87 ARG A CA 1
ATOM 662 C C . ARG A 1 87 ? 10.798 10.896 7.370 1.00 59.72 87 ARG A C 1
ATOM 664 O O . ARG A 1 87 ? 9.922 11.033 8.210 1.00 59.72 87 ARG A O 1
ATOM 671 N N . HIS A 1 88 ? 11.922 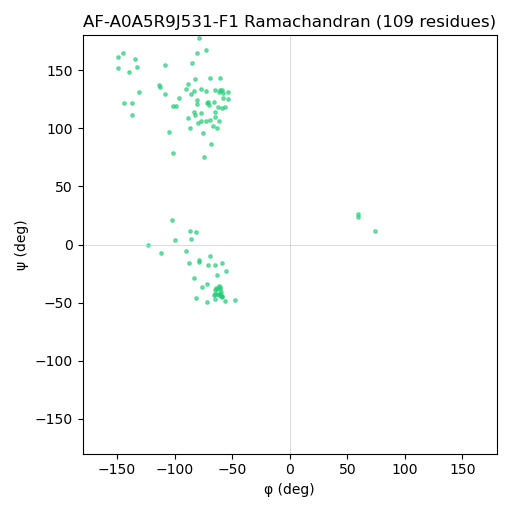10.216 7.583 1.00 58.03 88 HIS A N 1
ATOM 672 C CA . HIS A 1 88 ? 12.420 9.885 8.919 1.00 58.03 88 HIS A CA 1
ATOM 673 C C . HIS A 1 88 ? 13.957 9.961 8.929 1.00 58.03 88 HIS A C 1
ATOM 675 O O . HIS A 1 88 ? 14.590 9.261 8.136 1.00 58.03 88 HIS A O 1
ATOM 681 N N . PRO A 1 89 ? 14.587 10.790 9.785 1.00 52.81 89 PRO A N 1
ATOM 682 C CA . PRO A 1 89 ? 16.008 10.642 10.069 1.00 52.81 89 PRO A CA 1
ATOM 683 C C . PRO A 1 89 ? 16.198 9.310 10.800 1.00 52.81 89 PRO A C 1
ATOM 685 O O . PRO A 1 89 ? 15.572 9.065 11.831 1.00 52.81 89 PRO A O 1
ATOM 688 N N . VAL A 1 90 ? 17.022 8.422 10.249 1.00 53.59 90 VAL A N 1
ATOM 689 C CA . VAL A 1 90 ? 17.370 7.178 10.936 1.00 53.59 90 VAL A CA 1
ATOM 690 C C . VAL A 1 90 ? 18.264 7.519 12.131 1.00 53.59 90 VAL A C 1
ATOM 692 O O . VAL A 1 90 ? 19.335 8.099 11.967 1.00 53.59 90 VAL A O 1
ATOM 695 N N . VAL A 1 91 ? 17.830 7.177 13.344 1.00 53.97 91 VAL A N 1
ATOM 696 C CA . VAL A 1 91 ? 18.745 7.040 14.481 1.00 53.97 91 VAL A CA 1
ATOM 697 C C . VAL A 1 91 ? 19.346 5.646 14.374 1.00 53.97 91 VAL A C 1
ATOM 699 O O . VAL A 1 91 ? 18.647 4.644 14.511 1.00 53.97 91 VAL A O 1
ATOM 702 N N . LEU A 1 92 ? 20.641 5.580 14.079 1.00 44.12 92 LEU A N 1
ATOM 703 C CA . LEU A 1 92 ? 21.400 4.338 14.130 1.00 44.12 92 LEU A CA 1
ATOM 704 C C . LEU A 1 92 ? 21.667 4.002 15.602 1.00 44.12 92 LEU A C 1
ATOM 706 O O . LEU A 1 92 ? 22.621 4.500 16.193 1.00 44.12 92 LEU A O 1
ATOM 710 N N . THR A 1 93 ? 20.834 3.163 16.213 1.00 50.94 93 THR A N 1
ATOM 711 C CA . THR A 1 93 ? 21.227 2.474 17.447 1.00 50.94 93 THR A CA 1
ATOM 712 C C . THR A 1 93 ? 22.032 1.244 17.043 1.00 50.94 93 THR A C 1
ATOM 714 O O . THR A 1 93 ? 21.507 0.340 16.395 1.00 50.94 93 THR A O 1
ATOM 717 N N . ALA A 1 94 ? 23.323 1.224 17.377 1.00 52.91 94 ALA A N 1
ATOM 718 C CA . ALA A 1 94 ? 24.189 0.076 17.143 1.00 52.91 94 ALA A CA 1
ATOM 719 C C . ALA A 1 94 ? 23.690 -1.126 17.965 1.00 52.91 94 ALA A C 1
ATOM 721 O O . ALA A 1 94 ? 23.915 -1.211 19.171 1.00 52.91 94 ALA A O 1
ATOM 722 N N . GLY A 1 95 ? 22.982 -2.049 17.318 1.00 44.78 95 GLY A N 1
ATOM 723 C CA . GLY A 1 95 ? 22.686 -3.358 17.885 1.00 44.78 95 GLY A CA 1
ATOM 724 C C . GLY A 1 95 ? 23.924 -4.238 17.776 1.00 44.78 95 GLY A C 1
ATOM 725 O O . GLY A 1 95 ? 24.252 -4.699 16.685 1.00 44.78 95 GLY A O 1
ATOM 726 N N . THR A 1 96 ? 24.612 -4.478 18.893 1.00 48.62 96 THR A N 1
ATOM 727 C CA . THR A 1 96 ? 25.593 -5.566 18.993 1.00 48.62 96 THR A CA 1
ATOM 728 C C . THR A 1 96 ? 24.847 -6.878 18.759 1.00 48.62 96 THR A C 1
ATOM 730 O O . THR A 1 96 ? 24.076 -7.328 19.606 1.00 48.62 96 THR A O 1
ATOM 733 N N . GLN A 1 97 ? 25.038 -7.488 17.592 1.00 54.09 97 GLN A N 1
ATOM 734 C CA . GLN A 1 97 ? 24.736 -8.902 17.422 1.00 54.09 97 GLN A CA 1
ATOM 735 C C . GLN A 1 97 ? 25.891 -9.645 18.091 1.00 54.09 97 GLN A C 1
ATOM 737 O O . GLN A 1 97 ? 27.036 -9.525 17.660 1.00 54.09 97 GLN A O 1
ATOM 742 N N . ARG A 1 98 ? 25.615 -10.348 19.196 1.00 42.75 98 ARG A N 1
ATOM 743 C CA . ARG A 1 98 ? 26.575 -11.309 19.741 1.00 42.75 98 ARG A CA 1
ATOM 744 C C . ARG A 1 98 ? 26.692 -12.433 18.725 1.00 42.75 98 ARG A C 1
ATOM 746 O O . ARG A 1 98 ? 25.805 -13.273 18.619 1.00 42.75 98 ARG A O 1
ATOM 753 N N . THR A 1 99 ? 27.763 -12.412 17.951 1.00 45.81 99 THR A N 1
ATOM 754 C CA . THR A 1 99 ? 28.200 -13.588 17.216 1.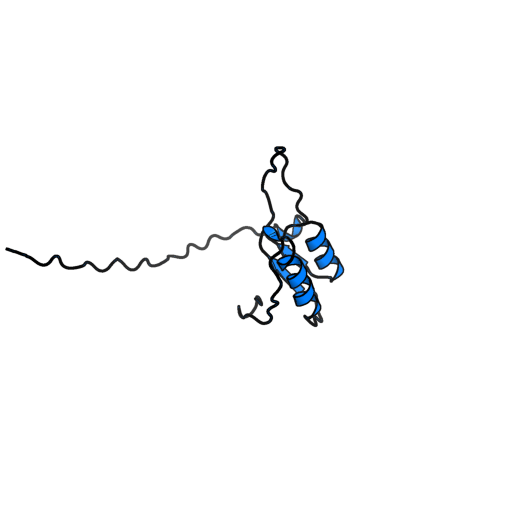00 45.81 99 THR A CA 1
ATOM 755 C C . THR A 1 99 ? 28.708 -14.573 18.263 1.00 45.81 99 THR A C 1
ATOM 757 O O . THR A 1 99 ? 29.745 -14.336 18.879 1.00 45.81 99 THR A O 1
ATOM 760 N N . GLU A 1 100 ? 27.948 -15.635 18.523 1.00 50.41 100 GLU A N 1
ATOM 761 C CA . GLU A 1 100 ? 28.455 -16.778 19.283 1.00 50.41 100 GLU A CA 1
ATOM 762 C C . GLU A 1 100 ? 29.688 -17.324 18.535 1.00 50.41 100 GLU A C 1
ATOM 764 O O . GLU A 1 100 ? 29.604 -17.556 17.321 1.00 50.41 100 GLU A O 1
ATOM 769 N N . PRO A 1 101 ? 30.853 -17.470 19.192 1.00 48.84 101 PRO A N 1
ATOM 770 C CA . PRO A 1 101 ? 32.038 -17.994 18.534 1.00 48.84 101 PRO A CA 1
ATOM 771 C C . PRO A 1 101 ? 31.793 -19.451 18.133 1.00 48.84 101 PRO A C 1
ATOM 773 O O . PRO A 1 101 ? 31.288 -20.257 18.915 1.00 48.84 101 PRO A O 1
ATOM 776 N N . ALA A 1 102 ? 32.135 -19.773 16.886 1.00 51.09 102 ALA A N 1
ATOM 777 C CA . ALA A 1 102 ? 32.014 -21.112 16.331 1.00 51.09 102 ALA A CA 1
ATOM 778 C C . ALA A 1 102 ? 32.731 -22.130 17.232 1.00 51.09 102 ALA A C 1
ATOM 780 O O . ALA A 1 102 ? 33.913 -21.974 17.533 1.00 51.09 102 ALA A O 1
ATOM 781 N N . ALA A 1 103 ? 32.003 -23.165 17.654 1.00 55.16 103 ALA A N 1
ATOM 782 C CA . ALA A 1 103 ? 32.538 -24.252 18.458 1.00 55.16 103 ALA A CA 1
ATOM 783 C C . ALA A 1 103 ? 33.737 -24.907 17.751 1.00 55.16 103 ALA A C 1
ATOM 785 O O . ALA A 1 103 ? 33.624 -25.456 16.652 1.00 55.16 103 ALA A O 1
ATOM 786 N N . GLU A 1 104 ? 34.893 -24.836 18.404 1.00 52.19 104 GLU A N 1
ATOM 787 C CA . GLU A 1 104 ? 36.133 -25.471 17.985 1.00 52.19 104 GLU A CA 1
ATOM 788 C C . GLU A 1 104 ? 35.964 -26.997 18.020 1.00 52.19 104 GLU A C 1
ATOM 790 O O . GLU A 1 104 ? 35.740 -27.605 19.066 1.00 52.19 104 GLU A O 1
ATOM 795 N N . THR A 1 105 ? 36.013 -27.627 16.846 1.00 56.53 105 THR A N 1
ATOM 796 C CA . THR A 1 105 ? 35.962 -29.089 16.719 1.00 56.53 105 THR A CA 1
ATOM 797 C C . THR A 1 105 ? 37.355 -29.656 17.012 1.00 56.53 105 THR A C 1
ATOM 799 O O . THR A 1 105 ? 38.308 -29.266 16.331 1.00 56.53 105 THR A O 1
ATOM 802 N N . PRO A 1 106 ? 37.523 -30.587 17.971 1.00 52.91 106 PRO A N 1
ATOM 803 C CA . PRO A 1 106 ? 38.839 -31.113 18.299 1.00 52.91 106 PRO A CA 1
ATOM 804 C C . PRO A 1 106 ? 39.328 -32.013 17.161 1.00 52.91 106 PRO A C 1
ATOM 806 O O . PRO A 1 106 ? 38.681 -32.999 16.795 1.00 52.91 106 PRO A O 1
ATOM 809 N N . ARG A 1 107 ? 40.495 -31.684 16.596 1.00 51.00 107 ARG A N 1
ATOM 810 C CA . ARG A 1 107 ? 41.192 -32.560 15.649 1.00 51.00 107 ARG A CA 1
ATOM 811 C C . ARG A 1 107 ? 41.605 -33.833 16.383 1.00 51.00 107 ARG A C 1
ATOM 813 O O . ARG A 1 107 ? 42.488 -33.816 17.237 1.00 51.00 107 ARG A O 1
ATOM 820 N N . ARG A 1 108 ? 40.946 -34.940 16.045 1.00 45.72 108 ARG A N 1
ATOM 821 C CA . ARG A 1 108 ? 41.343 -36.284 16.460 1.00 45.72 108 ARG A CA 1
ATOM 822 C C . ARG A 1 108 ? 42.728 -36.582 15.882 1.00 45.72 108 ARG A C 1
ATOM 824 O O . ARG A 1 108 ? 42.905 -36.585 14.668 1.00 45.72 108 ARG A O 1
ATOM 831 N N . SER A 1 109 ? 43.680 -36.811 16.781 1.00 51.09 109 SER A N 1
ATOM 832 C CA . SER A 1 109 ? 44.975 -37.429 16.501 1.00 51.09 109 SER A CA 1
ATOM 833 C C . SER A 1 109 ? 44.772 -38.775 15.799 1.00 51.09 109 SER A C 1
ATOM 835 O O . SER A 1 109 ? 43.968 -39.593 16.255 1.00 51.09 109 SER A O 1
ATOM 837 N N . ALA A 1 110 ? 45.491 -38.993 14.700 1.00 51.38 110 ALA A N 1
ATOM 838 C CA . ALA A 1 110 ? 45.669 -40.298 14.086 1.00 51.38 110 ALA A CA 1
ATOM 839 C C . ALA A 1 110 ? 47.142 -40.443 13.681 1.00 51.38 110 ALA A C 1
ATOM 841 O O . ALA A 1 110 ? 47.588 -39.720 12.795 1.00 51.38 110 ALA A O 1
ATOM 842 N N . ALA A 1 111 ? 47.806 -41.351 14.409 1.00 45.25 111 ALA A N 1
ATOM 843 C CA . ALA A 1 111 ? 48.994 -42.160 14.105 1.00 45.25 111 ALA A CA 1
ATOM 844 C C . ALA A 1 111 ? 50.189 -41.502 13.396 1.00 45.25 111 ALA A C 1
ATOM 846 O O . ALA A 1 111 ? 50.093 -41.205 12.187 1.00 45.25 111 ALA A O 1
#

pLDDT: mean 80.57, std 17.06, range [42.75, 96.0]

Mean predicted aligned error: 11.47 Å

Sequence (111 aa):
MENRSGLVAQVCLTQASGTAERGAALVLVDRLAHRQQITLGADKGHDVLSFVFALRKCRITAHIATDRQISKLSVLRRSGVDHRTQRHPVVLTAGTQRTEPAAETPRRSAA

Organism: NCBI:txid2683649

Foldseek 3Di:
DDDPPPDDPDDDDDDDDLCGVLVRVLVVVVPPPDPDAEEDEEEQSQQDQVSLVSCVVVNHHYLYHHQQDQDPVRHGDDGNDDVVSVDDDDDDDDDPDPPDPPDDDDPDDDD

Nearest PDB structures (foldseek):
  1cz9-assembly1_A-2  TM=6.201E-01  e=1.916E+00  Avian sarcoma virus
  6fsp-assembly1_C  TM=4.281E-01  e=8.304E+00  Thermus thermophilus

Secondary structure (DSSP, 8-state):
--TTT------------TTHHHHHHHHHHHTS--SS--EEEE-GGG--HHHHHHHHHTT-EEEE----PBPTTS-BPPP-S-TTTT-------------PPPP--------

Solvent-accessible surface area (backbone atoms only — not comparable to full-atom values): 7458 Å² total; per-residue (Å²): 107,44,89,88,82,68,45,78,83,75,89,77,90,70,75,90,51,103,56,34,67,64,53,42,50,52,56,55,56,69,68,51,88,65,96,57,83,48,73,46,77,47,55,39,91,59,35,34,50,71,54,44,49,52,37,47,74,72,55,32,45,70,44,46,41,77,39,78,53,67,42,99,85,77,41,70,49,75,58,39,70,60,77,76,66,69,72,71,87,82,79,85,74,87,74,83,74,83,76,77,76,79,81,83,76,82,82,78,87,76,137